Protein AF-A0A1I0HVK0-F1 (afdb_monomer_lite)

pLDDT: mean 94.75, std 5.15, range [69.56, 98.81]

Secondary structure (DSSP, 8-state):
-HHHHHHHHHHHHHHHHHHHHHHHHHHHHHH-PPPP-HHHHHHHHHHHSPPPPTT---HHHHHHHHHHHHHHHHHHHHHHHHTT--HHHHHHHHHHHHHHHHHHHHHHHT-SPPGGGS-HHHHHHHHHHHHHHHHHHHHHHHHHSPPPTTS-TTSPPPPPP-

Organism: NCBI:txid1333667

Foldseek 3Di:
DLVQLLQLLLVLLLQLLVQLVVVVVVVCVVVVDDDDQLQLQLQCCVPPVDGDPRPDRDPVSSVCRSSVLSSNLSSVLSSCLQLLVADDVSLVVSLVVSLCVSCVSSVVSVSDDPLVPDDPVVNCSSSVSSSSSSNSSRVSSNVRHHHHPQADPNSDGDDDDD

Structure (mmCIF, N/CA/C/O backbone):
data_AF-A0A1I0HVK0-F1
#
_entry.id   AF-A0A1I0HVK0-F1
#
loop_
_atom_site.group_PDB
_atom_site.id
_atom_site.type_symbol
_atom_site.label_atom_id
_atom_site.label_alt_id
_atom_site.label_comp_id
_atom_site.label_asym_id
_atom_site.label_entity_id
_atom_site.label_seq_id
_atom_site.pdbx_PDB_ins_code
_atom_site.Cartn_x
_atom_site.Cartn_y
_atom_site.Cartn_z
_atom_site.occupancy
_atom_site.B_iso_or_equiv
_atom_site.auth_seq_id
_atom_site.auth_comp_id
_atom_site.auth_asym_id
_atom_site.auth_atom_id
_atom_site.pdbx_PDB_model_num
ATOM 1 N N . MET A 1 1 ? -13.037 -8.917 17.241 1.00 83.25 1 MET A N 1
ATOM 2 C CA . MET A 1 1 ? -13.053 -7.516 16.745 1.00 83.25 1 MET A CA 1
ATOM 3 C C . MET A 1 1 ? -11.966 -7.240 15.713 1.00 83.25 1 MET A C 1
ATOM 5 O O . MET A 1 1 ? -12.300 -6.746 14.643 1.00 83.25 1 MET A O 1
ATOM 9 N N . LEU A 1 2 ? -10.712 -7.628 15.975 1.00 91.38 2 LEU A N 1
ATOM 10 C CA . LEU A 1 2 ? -9.582 -7.423 15.056 1.00 91.38 2 LEU A CA 1
ATOM 11 C C . LEU A 1 2 ? -9.812 -7.973 13.640 1.00 91.38 2 LEU A C 1
ATOM 13 O O . LEU A 1 2 ? -9.563 -7.256 12.684 1.00 91.38 2 LEU A O 1
ATOM 17 N N . GLY A 1 3 ? -10.382 -9.175 13.483 1.00 95.31 3 GLY A N 1
ATOM 18 C CA . GLY A 1 3 ? -10.676 -9.725 12.149 1.00 95.31 3 GLY A CA 1
ATOM 19 C C . GLY A 1 3 ? -11.646 -8.869 11.319 1.00 95.31 3 GLY A C 1
ATOM 20 O O . GLY A 1 3 ? -11.424 -8.651 10.133 1.00 95.31 3 GLY A O 1
ATOM 21 N N . ARG A 1 4 ? -12.687 -8.296 11.946 1.00 96.81 4 ARG A N 1
ATOM 22 C CA . ARG A 1 4 ? -13.615 -7.370 11.265 1.00 96.81 4 ARG A CA 1
ATOM 23 C C . ARG A 1 4 ? -12.940 -6.038 10.932 1.00 96.81 4 ARG A C 1
ATOM 25 O O . ARG A 1 4 ? -13.198 -5.484 9.868 1.00 96.81 4 ARG A O 1
ATOM 32 N N . ALA A 1 5 ? -12.082 -5.537 11.822 1.00 97.50 5 ALA A N 1
ATOM 33 C CA . ALA A 1 5 ? -11.288 -4.335 11.575 1.00 97.50 5 ALA A CA 1
ATOM 34 C C . ALA A 1 5 ? -10.311 -4.541 10.409 1.00 97.50 5 ALA A C 1
ATOM 36 O O . ALA A 1 5 ? -10.252 -3.702 9.517 1.00 97.50 5 ALA A O 1
ATOM 37 N N . ALA A 1 6 ? -9.627 -5.686 10.367 1.00 98.38 6 ALA A N 1
ATOM 38 C CA . ALA A 1 6 ? -8.746 -6.081 9.278 1.00 98.38 6 ALA A CA 1
ATOM 39 C C . ALA A 1 6 ? -9.508 -6.204 7.951 1.00 98.38 6 ALA A C 1
ATOM 41 O O . ALA A 1 6 ? -9.066 -5.654 6.953 1.00 98.38 6 ALA A O 1
ATOM 42 N N . LEU A 1 7 ? -10.691 -6.829 7.936 1.00 98.56 7 LEU A N 1
ATOM 43 C CA . LEU A 1 7 ? -11.507 -6.931 6.720 1.00 98.56 7 LEU A CA 1
ATOM 44 C C . LEU A 1 7 ? -11.927 -5.554 6.184 1.00 98.56 7 LEU A C 1
ATOM 46 O O . LEU A 1 7 ? -11.778 -5.270 4.999 1.00 98.56 7 LEU A O 1
ATOM 50 N N . ARG A 1 8 ? -12.419 -4.669 7.056 1.00 98.62 8 ARG A N 1
ATOM 51 C CA . ARG A 1 8 ? -12.782 -3.294 6.669 1.00 98.62 8 ARG A CA 1
ATOM 52 C C . ARG A 1 8 ? -11.559 -2.475 6.257 1.00 98.62 8 ARG A C 1
ATOM 54 O O . ARG A 1 8 ? -11.648 -1.672 5.334 1.00 98.62 8 ARG A O 1
ATOM 61 N N . GLY A 1 9 ? -10.418 -2.713 6.900 1.00 98.69 9 GLY A N 1
ATOM 62 C CA . GLY A 1 9 ? -9.127 -2.173 6.495 1.00 98.69 9 GLY A CA 1
ATOM 63 C C . GLY A 1 9 ? -8.710 -2.648 5.106 1.00 98.69 9 GLY A C 1
ATOM 64 O O . GLY A 1 9 ? -8.253 -1.842 4.308 1.00 98.69 9 GLY A O 1
ATOM 65 N N . ALA A 1 10 ? -8.927 -3.921 4.772 1.00 98.81 10 ALA A N 1
ATOM 66 C CA . ALA A 1 10 ? -8.625 -4.449 3.447 1.00 98.81 10 ALA A CA 1
ATOM 67 C C . ALA A 1 10 ? -9.458 -3.749 2.367 1.00 98.81 10 ALA A C 1
ATOM 69 O O . ALA A 1 10 ? -8.904 -3.320 1.359 1.00 98.81 10 ALA A O 1
ATOM 70 N N . LEU A 1 11 ? -10.757 -3.537 2.613 1.00 98.81 11 LEU A N 1
ATOM 71 C CA . LEU A 1 11 ? -11.619 -2.743 1.726 1.00 98.81 11 LEU A CA 1
ATOM 72 C C . LEU A 1 11 ? -11.117 -1.299 1.579 1.00 98.81 11 LEU A C 1
ATOM 74 O O . LEU A 1 11 ? -11.085 -0.762 0.473 1.00 98.81 11 LEU A O 1
ATOM 78 N N . ALA A 1 12 ? -10.673 -0.682 2.676 1.00 98.75 12 ALA A N 1
ATOM 79 C CA . ALA A 1 12 ? -10.052 0.637 2.636 1.00 98.75 12 ALA A CA 1
ATOM 80 C C . ALA A 1 12 ? -8.744 0.639 1.824 1.00 98.75 12 ALA A C 1
ATOM 82 O O . ALA A 1 12 ? -8.490 1.581 1.079 1.00 98.75 12 ALA A O 1
ATOM 83 N N . GLY A 1 13 ? -7.943 -0.425 1.927 1.00 98.81 13 GLY A N 1
ATOM 84 C CA . GLY A 1 13 ? -6.723 -0.619 1.147 1.00 98.81 13 GLY A CA 1
ATOM 85 C C . GLY A 1 13 ? -7.005 -0.747 -0.344 1.00 98.81 13 GLY A C 1
ATOM 86 O O . GLY A 1 13 ? -6.316 -0.135 -1.151 1.00 98.81 13 GLY A O 1
ATOM 87 N N . LEU A 1 14 ? -8.069 -1.460 -0.726 1.00 98.81 14 LEU A N 1
ATOM 88 C CA . LEU A 1 14 ? -8.531 -1.502 -2.116 1.00 98.81 14 LEU A CA 1
ATOM 89 C C . LEU A 1 14 ? -8.922 -0.100 -2.611 1.00 98.81 14 LEU A C 1
ATOM 91 O O . LEU A 1 14 ? -8.503 0.299 -3.695 1.00 98.81 14 LEU A O 1
ATOM 95 N N . ALA A 1 15 ? -9.645 0.686 -1.807 1.00 98.81 15 ALA A N 1
ATOM 96 C CA . ALA A 1 15 ? -9.968 2.072 -2.155 1.00 98.81 15 ALA A CA 1
ATOM 97 C C . ALA A 1 15 ? -8.705 2.942 -2.318 1.00 98.81 15 ALA A C 1
ATOM 99 O O . ALA A 1 15 ? -8.603 3.720 -3.268 1.00 98.81 15 ALA A O 1
ATOM 100 N N . GLY A 1 16 ? -7.710 2.772 -1.443 1.00 98.81 16 GLY A N 1
ATOM 101 C CA . GLY A 1 16 ? -6.409 3.426 -1.575 1.00 98.81 16 GLY A CA 1
ATOM 102 C C . GLY A 1 16 ? -5.659 3.016 -2.841 1.00 98.81 16 GLY A C 1
ATOM 103 O O . GLY A 1 16 ? -5.095 3.875 -3.517 1.00 98.81 16 GLY A O 1
ATOM 104 N N . THR A 1 17 ? -5.665 1.727 -3.195 1.00 98.75 17 THR A N 1
ATOM 105 C CA . THR A 1 17 ? -5.035 1.237 -4.429 1.00 98.75 17 THR A CA 1
ATOM 106 C C . THR A 1 17 ? -5.711 1.839 -5.652 1.00 98.75 17 THR A C 1
ATOM 108 O O . THR A 1 17 ? -5.011 2.332 -6.530 1.00 98.75 17 THR A O 1
ATOM 111 N N . ALA A 1 18 ? -7.046 1.886 -5.682 1.00 98.69 18 ALA A N 1
ATOM 112 C CA . ALA A 1 18 ? -7.791 2.527 -6.762 1.00 98.69 18 ALA A CA 1
ATOM 113 C C . ALA A 1 18 ? -7.385 4.002 -6.932 1.00 98.69 18 ALA A C 1
ATOM 115 O O . ALA A 1 18 ? -7.058 4.429 -8.038 1.00 98.69 18 ALA A O 1
ATOM 116 N N . ALA A 1 19 ? -7.338 4.765 -5.835 1.00 98.75 19 ALA A N 1
ATOM 117 C CA . ALA A 1 19 ? -6.953 6.175 -5.866 1.00 98.75 19 ALA A CA 1
ATOM 118 C C . ALA A 1 19 ? -5.505 6.385 -6.335 1.00 98.75 19 ALA A C 1
ATOM 120 O O . ALA A 1 19 ? -5.247 7.248 -7.171 1.00 98.75 19 ALA A O 1
ATOM 121 N N . MET A 1 20 ? -4.565 5.573 -5.845 1.00 98.31 20 MET A N 1
ATOM 122 C CA . MET A 1 20 ? -3.169 5.610 -6.288 1.00 98.31 20 MET A CA 1
ATOM 123 C C . MET A 1 20 ? -3.040 5.275 -7.776 1.00 98.31 20 MET A C 1
ATOM 125 O O . MET A 1 20 ? -2.305 5.954 -8.483 1.00 98.31 20 MET A O 1
ATOM 129 N N . THR A 1 21 ? -3.764 4.266 -8.269 1.00 97.31 21 THR A N 1
ATOM 130 C CA . THR A 1 21 ? -3.759 3.910 -9.694 1.00 97.31 21 THR A CA 1
ATOM 131 C C . THR A 1 21 ? -4.311 5.042 -10.554 1.00 97.31 21 THR A C 1
ATOM 133 O O . THR A 1 21 ? -3.733 5.340 -11.594 1.00 97.31 21 THR A O 1
ATOM 136 N N . LEU A 1 22 ? -5.387 5.710 -10.129 1.00 98.00 22 LEU A N 1
ATOM 137 C CA . LEU A 1 22 ? -5.904 6.883 -10.840 1.00 98.00 22 LEU A CA 1
ATOM 138 C C . LEU A 1 22 ? -4.878 8.022 -10.862 1.00 98.00 22 LEU A C 1
ATOM 140 O O . LEU A 1 22 ? -4.625 8.584 -11.924 1.00 98.00 22 LEU A O 1
ATOM 144 N N . ALA A 1 23 ? -4.241 8.315 -9.725 1.00 97.50 23 ALA A N 1
ATOM 145 C CA . ALA A 1 23 ? -3.191 9.328 -9.645 1.00 97.50 23 ALA A CA 1
ATOM 146 C C . ALA A 1 23 ? -1.994 8.991 -10.551 1.00 97.50 23 ALA A C 1
ATOM 148 O O . ALA A 1 23 ? -1.502 9.865 -11.259 1.00 97.50 23 ALA A O 1
ATOM 149 N N . GLU A 1 24 ? -1.571 7.724 -10.593 1.00 96.31 24 GLU A N 1
ATOM 150 C CA . GLU A 1 24 ? -0.520 7.259 -11.504 1.00 96.31 24 GLU A CA 1
ATOM 151 C C . GLU A 1 24 ? -0.938 7.426 -12.971 1.00 96.31 24 GLU A C 1
ATOM 153 O O . GLU A 1 24 ? -0.132 7.854 -13.787 1.00 96.31 24 GLU A O 1
ATOM 158 N N . LYS A 1 25 ? -2.195 7.140 -13.330 1.00 97.06 25 LYS A N 1
ATOM 159 C CA . LYS A 1 25 ? -2.675 7.330 -14.708 1.00 97.06 25 LYS A CA 1
ATOM 160 C C . LYS A 1 25 ? -2.692 8.797 -15.120 1.00 97.06 25 LYS A C 1
ATOM 162 O O . LYS A 1 25 ? -2.319 9.105 -16.249 1.00 97.06 25 LYS A O 1
ATOM 167 N N . VAL A 1 26 ? -3.081 9.687 -14.210 1.00 97.12 26 VAL A N 1
ATOM 168 C CA . VAL A 1 26 ? -3.007 11.135 -14.436 1.00 97.12 26 VAL A CA 1
ATOM 169 C C . VAL A 1 26 ? -1.551 11.570 -14.606 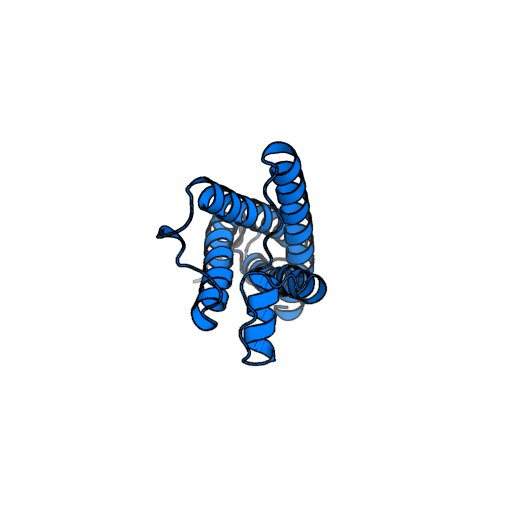1.00 97.12 26 VAL A C 1
ATOM 171 O O . VAL A 1 26 ? -1.236 12.220 -15.598 1.00 97.12 26 VAL A O 1
ATOM 174 N N . GLU A 1 27 ? -0.649 11.155 -13.714 1.00 96.44 27 GLU A N 1
ATOM 175 C CA . GLU A 1 27 ? 0.792 11.427 -13.828 1.00 96.44 27 GLU A CA 1
ATOM 176 C C . GLU A 1 27 ? 1.354 10.965 -15.176 1.00 96.44 27 GLU A C 1
ATOM 178 O O . GLU A 1 27 ? 1.925 11.769 -15.906 1.00 96.44 27 GLU A O 1
ATOM 183 N N . GLN A 1 28 ? 1.108 9.710 -15.552 1.00 96.88 28 GLN A N 1
ATOM 184 C CA . GLN A 1 28 ? 1.578 9.124 -16.809 1.00 96.88 28 GLN A CA 1
ATOM 185 C C . GLN A 1 28 ? 1.026 9.841 -18.043 1.00 96.88 28 GLN A C 1
ATOM 187 O O . GLN A 1 28 ? 1.711 9.897 -19.061 1.00 96.88 28 GLN A O 1
ATOM 192 N N . SER A 1 29 ? -0.185 10.403 -17.975 1.00 96.31 29 SER A N 1
ATOM 193 C CA . SER A 1 29 ? -0.749 11.185 -19.085 1.00 96.31 29 SER A CA 1
ATOM 194 C C . SER A 1 29 ? 0.003 12.497 -19.333 1.00 96.31 29 SER A C 1
ATOM 196 O O . SER A 1 29 ? 0.025 12.986 -20.457 1.00 96.31 29 SER A O 1
ATOM 198 N N . VAL A 1 30 ? 0.659 13.040 -18.303 1.00 96.19 30 VAL A N 1
ATOM 199 C CA . VAL A 1 30 ? 1.446 14.276 -18.383 1.00 96.19 30 VAL A CA 1
ATOM 200 C C . VAL A 1 30 ? 2.913 13.966 -18.680 1.00 96.19 30 VAL A C 1
ATOM 202 O O . VAL A 1 30 ? 3.519 14.560 -19.569 1.00 96.19 30 VAL A O 1
ATOM 205 N N . THR A 1 31 ? 3.500 13.013 -17.959 1.00 94.19 31 THR A N 1
ATOM 206 C CA . THR A 1 31 ? 4.934 12.696 -18.039 1.00 94.19 31 THR A CA 1
ATOM 207 C C . THR A 1 31 ? 5.278 11.706 -19.144 1.00 94.19 31 THR A C 1
ATOM 209 O O . THR A 1 31 ? 6.455 11.513 -19.438 1.00 94.19 31 THR A O 1
ATOM 212 N N . HIS A 1 32 ? 4.271 11.060 -19.742 1.00 94.44 32 HIS A N 1
ATOM 213 C CA . HIS A 1 32 ? 4.418 9.986 -20.728 1.00 94.44 32 HIS A CA 1
ATOM 214 C C . HIS A 1 32 ? 5.229 8.784 -20.209 1.00 94.44 32 HIS A C 1
ATOM 216 O O . HIS A 1 32 ? 5.719 7.961 -20.988 1.00 94.44 32 HIS A O 1
ATOM 222 N N . ARG A 1 33 ? 5.371 8.655 -18.882 1.00 94.19 33 ARG A N 1
ATOM 223 C CA . ARG A 1 33 ? 6.106 7.557 -18.252 1.00 94.19 33 ARG A CA 1
ATOM 224 C C . ARG A 1 33 ? 5.393 6.221 -18.520 1.00 94.19 33 ARG A C 1
ATOM 226 O O . ARG A 1 33 ? 4.173 6.131 -18.367 1.00 94.19 33 ARG A O 1
ATOM 233 N N . PRO A 1 34 ? 6.117 5.148 -18.886 1.00 93.19 34 PRO A N 1
ATOM 234 C CA . PRO A 1 34 ? 5.506 3.838 -19.065 1.00 93.19 34 PRO A CA 1
ATOM 235 C C . PRO A 1 34 ? 5.076 3.220 -17.725 1.00 93.19 34 PRO A C 1
ATOM 237 O O . PRO A 1 34 ? 5.595 3.552 -16.659 1.00 93.19 34 PRO A O 1
ATOM 240 N N . ASN A 1 35 ? 4.167 2.242 -17.787 1.00 93.19 35 ASN A N 1
ATOM 241 C CA . ASN A 1 35 ? 3.786 1.450 -16.616 1.00 93.19 35 ASN A CA 1
ATOM 242 C C . ASN A 1 35 ? 4.990 0.723 -16.003 1.00 93.19 35 ASN A C 1
ATOM 244 O O . ASN A 1 35 ? 5.796 0.122 -16.722 1.00 93.19 35 ASN A O 1
ATOM 248 N N . SER A 1 36 ? 5.041 0.674 -14.670 1.00 91.62 36 SER A N 1
ATOM 249 C CA . SER A 1 36 ? 5.961 -0.221 -13.971 1.00 91.62 36 SER A CA 1
ATOM 250 C C . SER A 1 36 ? 5.411 -1.647 -13.938 1.00 91.62 36 SER A C 1
ATOM 252 O O . SER A 1 36 ? 4.238 -1.879 -13.645 1.00 91.62 36 SER A O 1
ATOM 254 N N . TYR A 1 37 ? 6.292 -2.608 -14.211 1.00 95.50 37 TYR A N 1
ATOM 255 C CA . TYR A 1 37 ? 6.019 -4.044 -14.098 1.00 95.50 37 TYR A CA 1
ATOM 256 C C . TYR A 1 37 ? 6.871 -4.719 -13.013 1.00 95.50 37 TYR A C 1
ATOM 258 O O . TYR A 1 37 ? 6.883 -5.950 -12.917 1.00 95.50 37 TYR A O 1
ATOM 266 N N . VAL A 1 38 ? 7.591 -3.929 -12.202 1.00 95.00 38 VAL A N 1
ATOM 267 C CA . VAL A 1 38 ? 8.376 -4.431 -11.063 1.00 95.00 38 VAL A CA 1
ATOM 268 C C . VAL A 1 38 ? 7.488 -5.257 -10.120 1.00 95.00 38 VAL A C 1
ATOM 270 O O . VAL A 1 38 ? 7.840 -6.415 -9.898 1.00 95.00 38 VAL A O 1
ATOM 273 N N . PRO A 1 39 ? 6.291 -4.799 -9.690 1.00 95.69 39 PRO A N 1
ATOM 274 C CA . PRO A 1 39 ? 5.438 -5.576 -8.785 1.00 95.69 39 PRO A CA 1
ATOM 275 C C . PRO A 1 39 ? 5.040 -6.949 -9.342 1.00 95.69 39 PRO A C 1
ATOM 277 O O . 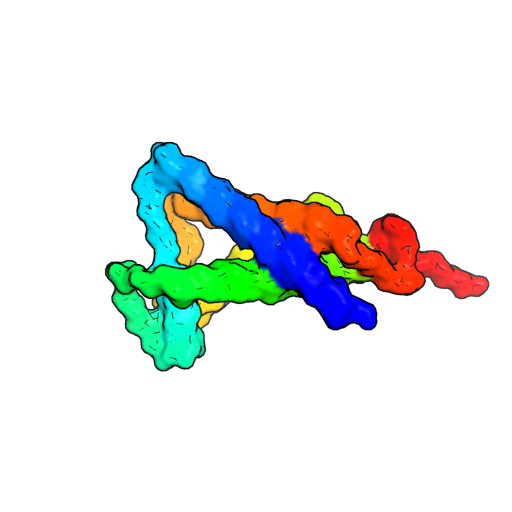PRO A 1 39 ? 5.111 -7.958 -8.642 1.00 95.69 39 PRO A O 1
ATOM 280 N N . GLY A 1 40 ? 4.680 -7.034 -10.626 1.00 97.12 40 GLY A N 1
ATOM 281 C CA . GLY A 1 40 ? 4.329 -8.310 -11.258 1.00 97.12 40 GLY A CA 1
ATOM 282 C C . GLY A 1 40 ? 5.511 -9.276 -11.401 1.00 97.12 40 GLY A C 1
ATOM 283 O O . GLY A 1 40 ? 5.341 -10.499 -11.301 1.00 97.12 40 GLY A O 1
ATOM 284 N N . ARG A 1 41 ? 6.724 -8.750 -11.605 1.00 97.38 41 ARG A N 1
ATOM 285 C CA . ARG A 1 41 ? 7.954 -9.554 -11.590 1.00 97.38 41 ARG A CA 1
ATOM 286 C C . ARG A 1 41 ? 8.321 -9.994 -10.173 1.00 97.38 41 ARG A C 1
ATOM 288 O O . ARG A 1 41 ? 8.679 -11.156 -10.003 1.00 97.38 41 ARG A O 1
ATOM 295 N N . THR A 1 42 ? 8.138 -9.137 -9.172 1.00 97.31 42 THR A N 1
ATOM 296 C CA . THR A 1 42 ? 8.317 -9.464 -7.750 1.00 97.31 42 THR A CA 1
ATOM 297 C C . THR A 1 42 ? 7.377 -10.586 -7.332 1.00 97.31 42 THR A C 1
ATOM 299 O O . THR A 1 42 ? 7.834 -11.601 -6.816 1.00 97.31 42 THR A O 1
ATOM 302 N N . LEU A 1 43 ? 6.082 -10.492 -7.659 1.00 97.69 43 LEU A N 1
ATOM 303 C CA . LEU A 1 43 ? 5.130 -11.569 -7.378 1.00 97.69 43 LEU A CA 1
ATOM 304 C C . LEU A 1 43 ? 5.517 -12.878 -8.075 1.00 97.69 43 LEU A C 1
ATOM 306 O O . LEU A 1 43 ? 5.405 -13.952 -7.486 1.00 97.69 43 LEU A O 1
ATOM 310 N N . THR A 1 44 ? 6.003 -12.806 -9.319 1.00 97.69 44 THR A N 1
ATOM 311 C CA . THR A 1 44 ? 6.520 -13.993 -10.019 1.00 97.69 44 THR A CA 1
ATOM 312 C C . THR A 1 44 ? 7.691 -14.612 -9.261 1.00 97.69 44 THR A C 1
ATOM 314 O O . THR A 1 44 ? 7.691 -15.820 -9.036 1.00 97.69 44 THR A O 1
ATOM 317 N N . ALA A 1 45 ? 8.661 -13.804 -8.839 1.00 97.12 45 ALA A N 1
ATOM 318 C CA . ALA A 1 45 ? 9.816 -14.281 -8.093 1.00 97.12 45 ALA A CA 1
ATOM 319 C C . ALA A 1 45 ? 9.415 -14.892 -6.741 1.00 97.12 45 ALA A C 1
ATOM 321 O O . ALA A 1 45 ? 9.908 -15.962 -6.401 1.00 97.12 45 ALA A O 1
ATOM 322 N N . LEU A 1 46 ? 8.464 -14.294 -6.017 1.00 96.44 46 LEU A N 1
ATOM 323 C CA . LEU A 1 46 ? 7.953 -14.837 -4.751 1.00 96.44 46 LEU A CA 1
ATOM 324 C C . LEU A 1 46 ? 7.252 -16.190 -4.931 1.00 96.44 46 LEU A C 1
ATOM 326 O O . LEU A 1 46 ? 7.468 -17.111 -4.151 1.00 96.44 46 LEU A O 1
ATOM 330 N N . THR A 1 47 ? 6.416 -16.317 -5.963 1.00 96.94 47 THR A N 1
ATOM 331 C CA . THR A 1 47 ? 5.548 -17.495 -6.152 1.00 96.94 47 THR A CA 1
ATOM 332 C C . THR A 1 47 ? 6.216 -18.642 -6.900 1.00 96.94 47 THR A C 1
ATOM 334 O O . THR A 1 47 ? 5.828 -19.792 -6.727 1.00 96.94 47 THR A O 1
ATOM 337 N N . THR A 1 48 ? 7.217 -18.351 -7.733 1.00 96.56 48 THR A N 1
ATOM 338 C CA . THR A 1 48 ? 7.858 -19.353 -8.605 1.00 96.56 48 THR A CA 1
ATOM 339 C C . THR A 1 48 ? 9.352 -19.516 -8.354 1.00 96.56 48 THR A C 1
ATOM 341 O O . THR A 1 48 ? 9.981 -20.365 -8.976 1.00 96.56 48 THR A O 1
ATOM 344 N N . ARG A 1 49 ? 9.951 -18.673 -7.500 1.00 94.19 49 ARG A N 1
ATOM 345 C CA . ARG A 1 49 ? 11.409 -18.535 -7.313 1.00 94.19 49 ARG A CA 1
ATOM 346 C C . ARG A 1 49 ? 12.201 -18.187 -8.581 1.00 94.19 49 ARG A C 1
ATOM 348 O O . ARG A 1 49 ? 13.427 -18.138 -8.543 1.00 94.19 49 ARG A O 1
ATOM 355 N N . ARG A 1 50 ? 11.527 -17.883 -9.697 1.00 93.94 50 ARG A N 1
ATOM 356 C CA . ARG A 1 50 ? 12.148 -17.463 -10.957 1.00 93.94 50 ARG A CA 1
ATOM 357 C C . ARG A 1 50 ? 12.101 -15.946 -11.108 1.00 93.94 50 ARG A C 1
ATOM 359 O O . ARG A 1 50 ? 11.036 -15.334 -11.037 1.00 93.94 50 ARG A O 1
ATOM 366 N N . ARG A 1 51 ? 13.248 -15.348 -11.437 1.00 94.75 51 ARG A N 1
ATOM 367 C CA . ARG A 1 51 ? 13.331 -13.942 -11.854 1.00 94.75 51 ARG A CA 1
ATOM 368 C C . ARG A 1 51 ? 13.015 -13.811 -13.342 1.00 94.75 51 ARG A C 1
ATOM 370 O O . ARG A 1 51 ? 13.610 -14.487 -14.179 1.00 94.75 51 ARG A O 1
ATOM 377 N N . LEU A 1 52 ? 12.051 -12.955 -13.667 1.00 94.69 52 LEU A N 1
ATOM 378 C CA . LEU A 1 52 ? 11.764 -12.578 -15.049 1.00 94.69 52 LEU A CA 1
ATOM 379 C C . LEU A 1 52 ? 12.732 -11.475 -15.506 1.00 94.69 52 LEU A C 1
ATOM 381 O O . LEU A 1 52 ? 13.115 -10.647 -14.678 1.00 94.69 52 LEU A O 1
ATOM 385 N N . PRO A 1 53 ? 13.091 -11.417 -16.803 1.00 94.50 53 PRO A N 1
ATOM 386 C CA . PRO A 1 53 ? 13.899 -10.321 -17.329 1.00 94.50 53 PRO A CA 1
ATOM 387 C C . PRO A 1 53 ? 13.171 -8.977 -17.171 1.00 94.50 53 PRO A C 1
ATOM 389 O O . PRO A 1 53 ? 11.940 -8.928 -17.143 1.00 94.50 53 PRO A O 1
ATOM 392 N N . GLY A 1 54 ? 13.919 -7.871 -17.106 1.00 91.62 54 GLY A N 1
ATOM 393 C CA . GLY A 1 54 ? 13.356 -6.524 -16.920 1.00 91.62 54 GLY A CA 1
ATOM 394 C C . GLY A 1 54 ? 12.388 -6.086 -18.028 1.00 91.62 54 GLY A C 1
ATOM 395 O O . GLY A 1 54 ? 11.465 -5.315 -17.770 1.00 91.62 54 GLY A O 1
ATOM 396 N N . SER A 1 55 ? 12.541 -6.641 -19.234 1.00 93.88 55 SER A N 1
ATOM 397 C CA . SER A 1 55 ? 11.639 -6.439 -20.372 1.00 93.88 55 SER A CA 1
ATOM 398 C C . SER A 1 55 ? 10.300 -7.174 -20.238 1.00 93.88 55 SER A C 1
ATOM 400 O O . SER A 1 55 ? 9.364 -6.862 -20.973 1.00 93.88 55 SER A O 1
ATOM 402 N N . ALA A 1 56 ? 10.175 -8.129 -19.308 1.00 95.94 56 ALA A N 1
ATOM 403 C CA . ALA A 1 56 ? 8.938 -8.865 -19.099 1.00 95.94 56 ALA A CA 1
ATOM 404 C C . ALA A 1 56 ? 7.854 -7.966 -18.498 1.00 95.94 56 ALA A C 1
ATOM 406 O O . ALA A 1 56 ? 8.063 -7.277 -17.491 1.00 95.94 56 ALA A O 1
ATOM 407 N N . ARG A 1 57 ? 6.663 -8.056 -19.092 1.00 96.50 57 ARG A N 1
ATOM 408 C CA . ARG A 1 57 ? 5.472 -7.288 -18.728 1.00 96.50 57 ARG A CA 1
ATOM 409 C C . ARG A 1 57 ? 4.346 -8.253 -18.335 1.00 96.50 57 ARG A C 1
ATOM 411 O O . ARG A 1 57 ? 3.562 -8.608 -19.204 1.00 96.50 57 ARG A O 1
ATOM 418 N N . PRO A 1 58 ? 4.278 -8.756 -17.086 1.00 96.56 58 PRO A N 1
ATOM 419 C CA . PRO A 1 58 ? 3.221 -9.675 -16.649 1.00 96.56 58 PRO A CA 1
ATOM 420 C C . PRO A 1 58 ? 2.020 -8.911 -16.040 1.00 96.56 58 PRO A C 1
ATOM 422 O O . PRO A 1 58 ? 1.962 -8.762 -14.817 1.00 96.56 58 PRO A O 1
ATOM 425 N N . PRO A 1 59 ? 1.041 -8.423 -16.835 1.00 95.75 59 PRO A N 1
ATOM 426 C CA . PRO A 1 59 ? 0.001 -7.502 -16.361 1.00 95.75 59 PRO A CA 1
ATOM 427 C C . PRO A 1 59 ? -0.880 -8.097 -15.260 1.00 95.75 59 PRO A C 1
ATOM 429 O O . PRO A 1 59 ? -1.137 -7.435 -14.260 1.00 95.75 59 PRO A O 1
ATOM 432 N N . VAL A 1 60 ? -1.284 -9.365 -15.396 1.00 97.44 60 VAL A N 1
ATOM 433 C CA . VAL A 1 60 ? -2.139 -10.044 -14.408 1.00 97.44 60 VAL A CA 1
ATOM 434 C C . VAL A 1 60 ? -1.451 -10.089 -13.046 1.00 97.44 60 VAL A C 1
ATOM 436 O O . VAL A 1 60 ? -2.018 -9.659 -12.047 1.00 97.44 60 VAL A O 1
ATOM 439 N N . ARG A 1 61 ? -0.191 -10.537 -13.004 1.00 97.69 61 ARG A N 1
ATOM 440 C CA . ARG A 1 61 ? 0.586 -10.577 -11.757 1.00 97.69 61 ARG A CA 1
ATOM 441 C C . ARG A 1 61 ? 0.868 -9.179 -11.216 1.00 97.69 61 ARG A C 1
ATOM 443 O O . ARG A 1 61 ? 0.914 -9.008 -10.006 1.00 97.69 61 ARG A O 1
ATOM 450 N N . ASN A 1 62 ? 1.021 -8.186 -12.091 1.00 97.19 62 ASN A N 1
ATOM 451 C CA . ASN A 1 62 ? 1.204 -6.799 -11.678 1.00 97.19 62 ASN A CA 1
ATOM 452 C C . ASN A 1 62 ? -0.021 -6.274 -10.924 1.00 97.19 62 ASN A C 1
ATOM 454 O O . ASN A 1 62 ? 0.112 -5.759 -9.817 1.00 97.19 62 ASN A O 1
ATOM 458 N N . HIS A 1 63 ? -1.218 -6.483 -11.477 1.00 97.19 63 HIS A N 1
ATOM 459 C CA . HIS A 1 63 ? -2.461 -6.128 -10.800 1.00 97.19 63 HIS A CA 1
ATOM 460 C C . HIS A 1 63 ? -2.652 -6.922 -9.509 1.00 97.19 63 HIS A C 1
ATOM 462 O O . HIS A 1 63 ? -2.925 -6.319 -8.475 1.00 97.19 63 HIS A O 1
ATOM 468 N N . LEU A 1 64 ? -2.453 -8.244 -9.535 1.00 97.88 64 LEU A N 1
ATOM 469 C CA . LEU A 1 64 ? -2.565 -9.074 -8.332 1.00 97.88 64 LEU A CA 1
ATOM 470 C C . LEU A 1 64 ? -1.648 -8.582 -7.210 1.00 97.88 64 LEU A C 1
ATOM 472 O O . LEU A 1 64 ? -2.086 -8.511 -6.067 1.00 97.88 64 LEU A O 1
ATOM 476 N N . MET A 1 65 ? -0.414 -8.187 -7.527 1.00 97.25 65 MET A N 1
ATOM 477 C CA . MET A 1 65 ? 0.506 -7.630 -6.537 1.00 97.25 65 MET A CA 1
ATOM 478 C C . MET A 1 65 ? 0.011 -6.283 -5.996 1.00 97.25 65 MET A C 1
ATOM 480 O O . MET A 1 65 ? -0.057 -6.094 -4.785 1.00 97.25 65 MET A O 1
ATOM 484 N N . HIS A 1 66 ? -0.384 -5.347 -6.865 1.00 96.56 66 HIS A N 1
ATOM 485 C CA . HIS A 1 66 ? -0.861 -4.029 -6.430 1.00 96.56 66 HIS A CA 1
ATOM 486 C C . HIS A 1 66 ? -2.102 -4.111 -5.537 1.00 96.56 66 HIS A C 1
ATOM 488 O O . HIS A 1 66 ? -2.138 -3.505 -4.461 1.00 96.56 66 HIS A O 1
ATOM 494 N N . TRP A 1 67 ? -3.112 -4.862 -5.974 1.00 98.25 67 TRP A N 1
ATOM 495 C CA . TRP A 1 67 ? -4.368 -5.013 -5.245 1.00 98.25 67 TRP A CA 1
ATOM 496 C C . TRP A 1 67 ? -4.208 -5.904 -4.015 1.00 98.25 67 TRP A C 1
ATOM 498 O O . TRP A 1 67 ? -4.726 -5.559 -2.959 1.00 98.25 67 TRP A O 1
ATOM 508 N N . GLY A 1 68 ? -3.444 -6.995 -4.115 1.00 98.25 68 GLY A N 1
ATOM 509 C CA . GLY A 1 68 ? -3.174 -7.906 -3.004 1.00 98.25 68 GLY A CA 1
ATOM 510 C C . GLY A 1 68 ? -2.390 -7.235 -1.879 1.00 98.25 68 GLY A C 1
ATOM 511 O O . GLY A 1 68 ? -2.840 -7.236 -0.734 1.00 98.25 68 GLY A O 1
ATOM 512 N N . THR A 1 69 ? -1.268 -6.582 -2.198 1.00 98.00 69 THR A N 1
ATOM 513 C CA . THR A 1 69 ? -0.497 -5.818 -1.204 1.00 98.00 69 THR A CA 1
ATOM 514 C C . THR A 1 69 ? -1.307 -4.637 -0.672 1.00 98.00 69 THR A C 1
ATOM 516 O O . THR A 1 69 ? -1.257 -4.354 0.521 1.00 98.00 69 THR A O 1
ATOM 519 N N . GLY A 1 70 ? -2.105 -3.974 -1.518 1.00 98.38 70 GLY A N 1
ATOM 520 C CA . GLY A 1 70 ? -3.040 -2.935 -1.078 1.00 98.38 70 GLY A CA 1
ATOM 521 C C . GLY A 1 70 ? -4.051 -3.438 -0.046 1.00 98.38 70 GLY A C 1
ATOM 522 O O . GLY A 1 70 ? -4.197 -2.864 1.026 1.00 98.38 70 GLY A O 1
ATOM 523 N N . ALA A 1 71 ? -4.709 -4.563 -0.309 1.00 98.75 71 ALA A N 1
ATOM 524 C CA . ALA A 1 71 ? -5.638 -5.162 0.642 1.00 98.75 71 ALA A CA 1
ATOM 525 C C . ALA A 1 71 ? -4.934 -5.579 1.945 1.00 98.75 71 ALA A C 1
ATOM 527 O O . ALA A 1 71 ? -5.434 -5.299 3.032 1.00 98.75 71 ALA A O 1
ATOM 528 N N . LEU A 1 72 ? -3.757 -6.207 1.856 1.00 98.56 72 LEU A N 1
ATOM 529 C CA . LEU A 1 72 ? -3.025 -6.697 3.025 1.00 98.56 72 LEU A CA 1
ATOM 530 C C . LEU A 1 72 ? -2.528 -5.556 3.924 1.00 98.56 72 LEU A C 1
ATOM 532 O O . LEU A 1 72 ? -2.748 -5.569 5.135 1.00 98.56 72 LEU A O 1
ATOM 536 N N . VAL A 1 73 ? -1.898 -4.540 3.334 1.00 98.56 73 VAL A N 1
ATOM 537 C CA . VAL A 1 73 ? -1.405 -3.370 4.072 1.00 98.56 73 VAL A CA 1
ATOM 538 C C . VAL A 1 73 ? -2.584 -2.520 4.572 1.00 98.56 73 VAL A C 1
ATOM 540 O O . VAL A 1 73 ? -2.564 -2.025 5.696 1.00 98.56 73 VAL A O 1
ATOM 543 N N . GLY A 1 74 ? -3.679 -2.433 3.811 1.00 98.75 74 GLY A N 1
ATOM 544 C CA . GLY A 1 74 ? -4.925 -1.827 4.280 1.00 98.75 74 GLY A CA 1
ATOM 545 C C . GLY A 1 74 ? -5.539 -2.556 5.476 1.00 98.75 74 GLY A C 1
ATOM 546 O O . GLY A 1 74 ? -6.023 -1.913 6.408 1.00 98.75 74 GLY A O 1
ATOM 547 N N . ALA A 1 75 ? -5.480 -3.889 5.518 1.00 98.81 75 ALA A N 1
ATOM 548 C CA . ALA A 1 75 ? -5.955 -4.661 6.664 1.00 98.81 75 ALA A CA 1
ATOM 549 C C . ALA A 1 75 ? -5.210 -4.276 7.952 1.00 98.81 75 ALA A C 1
ATOM 551 O O . ALA A 1 75 ? -5.840 -4.054 8.991 1.00 98.81 75 ALA A O 1
ATOM 552 N N . LEU A 1 76 ? -3.888 -4.092 7.861 1.00 98.62 76 LEU A N 1
ATOM 553 C CA . LEU A 1 76 ? -3.079 -3.543 8.949 1.00 98.62 76 LEU A CA 1
ATOM 554 C C . LEU A 1 76 ? -3.556 -2.137 9.351 1.00 98.62 76 LEU A C 1
ATOM 556 O O . LEU A 1 76 ? -3.735 -1.873 10.543 1.00 98.62 76 LEU A O 1
ATOM 560 N N . ARG A 1 77 ? -3.852 -1.253 8.387 1.00 98.62 77 ARG A N 1
ATOM 561 C CA . ARG A 1 77 ? -4.410 0.080 8.682 1.00 98.62 77 ARG A CA 1
ATOM 562 C C . ARG A 1 77 ? -5.745 0.018 9.414 1.00 98.62 77 ARG A C 1
ATOM 564 O O . ARG A 1 77 ? -5.991 0.857 10.280 1.00 98.62 77 ARG A O 1
ATOM 571 N N . GLY A 1 78 ? -6.591 -0.958 9.090 1.00 98.31 78 GLY A N 1
ATOM 572 C CA . GLY A 1 78 ? -7.851 -1.193 9.790 1.00 98.31 78 GLY A CA 1
ATOM 573 C C . GLY A 1 78 ? -7.640 -1.599 11.247 1.00 98.31 78 GLY A C 1
ATOM 574 O O . GLY A 1 78 ? -8.313 -1.076 12.133 1.00 98.31 78 GLY A O 1
ATOM 575 N N . VAL A 1 79 ? -6.658 -2.462 11.522 1.00 98.19 79 VAL A N 1
ATOM 576 C CA . VAL A 1 79 ? -6.258 -2.794 12.900 1.00 98.19 79 VAL A CA 1
ATOM 577 C C . VAL A 1 79 ? -5.787 -1.542 13.644 1.00 98.19 79 VAL A C 1
ATOM 579 O O . VAL A 1 79 ? -6.257 -1.287 14.750 1.00 98.19 79 VAL A O 1
ATOM 582 N N . TRP A 1 80 ? -4.950 -0.710 13.017 1.00 97.75 80 TRP A N 1
ATOM 583 C CA . TRP A 1 80 ? -4.515 0.569 13.590 1.00 97.75 80 TRP A CA 1
ATOM 584 C C . TRP A 1 80 ? -5.697 1.480 13.933 1.00 97.75 80 TRP A C 1
ATOM 586 O O . TRP A 1 80 ? -5.764 1.994 15.050 1.00 97.75 80 TRP A O 1
ATOM 596 N N . SER A 1 81 ? -6.667 1.614 13.020 1.00 97.38 81 SER A N 1
ATOM 597 C CA . SER A 1 81 ? -7.879 2.403 13.258 1.00 97.38 81 SER A CA 1
ATOM 598 C C . SER A 1 81 ? -8.661 1.913 14.475 1.00 97.38 81 SER A C 1
ATOM 600 O O . SER A 1 81 ? -9.065 2.732 15.298 1.00 97.38 81 SER A O 1
ATOM 602 N N . ALA A 1 82 ? -8.854 0.597 14.617 1.00 97.12 82 ALA A N 1
ATOM 603 C CA . ALA A 1 82 ? -9.553 0.019 15.766 1.00 97.12 82 ALA A CA 1
ATOM 604 C C . ALA A 1 82 ? -8.803 0.273 17.083 1.00 97.12 82 ALA A C 1
ATOM 606 O O . ALA A 1 82 ? -9.425 0.536 18.110 1.00 97.12 82 ALA A O 1
ATOM 607 N N . SER A 1 83 ? -7.469 0.244 17.047 1.00 94.94 83 SER A N 1
ATOM 608 C CA . SER A 1 83 ? -6.597 0.519 18.192 1.00 94.94 83 SER A CA 1
ATOM 609 C C . SER A 1 83 ? -6.394 2.012 18.481 1.00 94.94 83 SER A C 1
ATOM 611 O O . SER A 1 83 ? -5.563 2.349 19.319 1.00 94.94 83 SER A O 1
ATOM 613 N N . GLY A 1 84 ? -7.103 2.917 17.802 1.00 94.62 84 GLY A N 1
ATOM 614 C CA . GLY A 1 84 ? -7.010 4.362 18.036 1.00 94.62 84 GLY A CA 1
ATOM 615 C C . GLY A 1 84 ? -5.849 5.071 17.328 1.00 94.62 84 GLY A C 1
ATOM 616 O O . GLY A 1 84 ? -5.733 6.289 17.435 1.00 94.62 84 GLY A O 1
ATOM 617 N N . LEU A 1 85 ? -5.027 4.363 16.545 1.00 95.88 85 LEU A N 1
ATOM 618 C CA . LEU A 1 85 ? -4.017 4.971 15.672 1.00 95.88 85 LEU A CA 1
ATOM 619 C C . LEU A 1 85 ? -4.704 5.508 14.407 1.00 95.88 85 LEU A C 1
ATOM 621 O O . LEU A 1 85 ? -4.871 4.799 13.412 1.00 95.88 85 LEU A O 1
ATOM 625 N N . ARG A 1 86 ? -5.151 6.765 14.475 1.00 96.19 86 ARG A N 1
ATOM 626 C CA . ARG A 1 86 ? -5.987 7.421 13.455 1.00 96.19 86 ARG A CA 1
ATOM 627 C C . ARG A 1 86 ? -5.436 8.775 13.018 1.00 96.19 86 ARG A C 1
ATOM 629 O O . ARG A 1 86 ? -4.502 9.310 13.614 1.00 96.19 86 ARG A O 1
ATOM 636 N N . GLY A 1 87 ? -6.046 9.338 11.978 1.00 95.81 87 GLY A N 1
ATOM 637 C CA . GLY A 1 87 ? -5.740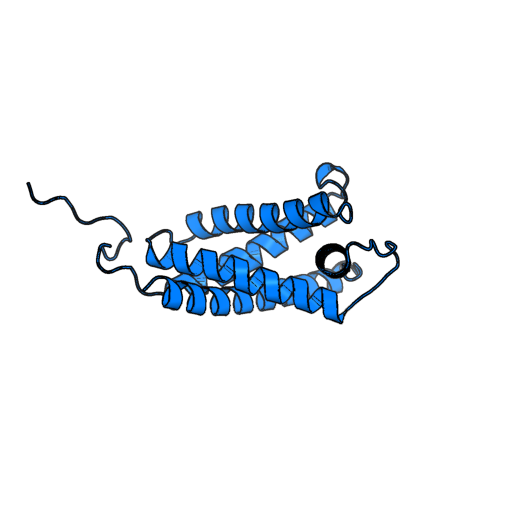 10.675 11.481 1.00 95.81 87 GLY A CA 1
ATOM 638 C C . GLY A 1 87 ? -4.446 10.752 10.670 1.00 95.81 87 GLY A C 1
ATOM 639 O O . GLY A 1 87 ? -3.829 9.744 10.319 1.00 95.81 87 GLY A O 1
ATOM 640 N N . TRP A 1 88 ? -4.031 11.981 10.355 1.00 96.88 88 TRP A N 1
ATOM 641 C CA . TRP A 1 88 ? -2.966 12.238 9.380 1.00 96.88 88 TRP A CA 1
ATOM 642 C C . TRP A 1 88 ? -1.605 11.653 9.786 1.00 96.88 88 TRP A C 1
ATOM 644 O O . TRP A 1 88 ? -0.881 11.160 8.928 1.00 96.88 88 TRP A O 1
ATOM 654 N N . ARG A 1 89 ? -1.272 11.633 11.087 1.00 97.56 89 ARG A N 1
ATOM 655 C CA . ARG A 1 89 ? -0.017 11.043 11.593 1.00 97.56 89 ARG A CA 1
ATOM 656 C C . ARG A 1 89 ? 0.019 9.533 11.375 1.00 97.56 89 ARG A C 1
ATOM 658 O O . ARG A 1 89 ? 1.046 9.001 10.966 1.00 97.56 89 ARG A O 1
ATOM 665 N N . ALA A 1 90 ? -1.102 8.848 11.617 1.00 97.38 90 ALA A N 1
ATOM 666 C CA . ALA A 1 90 ? -1.217 7.419 11.343 1.00 97.38 90 ALA A CA 1
ATOM 667 C C . ALA A 1 90 ? -1.106 7.139 9.838 1.00 97.38 90 ALA A C 1
ATOM 669 O O . ALA A 1 90 ? -0.437 6.188 9.448 1.00 97.38 90 ALA A O 1
ATOM 670 N N . SER A 1 91 ? -1.693 7.990 8.989 1.00 98.38 91 SER A N 1
ATOM 671 C CA . SER A 1 91 ? -1.545 7.889 7.531 1.00 98.38 91 SER A CA 1
ATOM 672 C C . SER A 1 91 ? -0.108 8.138 7.060 1.00 98.38 91 SER A C 1
ATOM 674 O O . SER A 1 91 ? 0.364 7.413 6.193 1.00 98.38 91 SER A O 1
ATOM 676 N N . ALA A 1 92 ? 0.617 9.089 7.657 1.00 98.19 92 ALA A N 1
ATOM 677 C CA . ALA A 1 92 ? 2.026 9.332 7.347 1.00 98.19 92 ALA A CA 1
ATOM 678 C C . ALA A 1 92 ? 2.907 8.123 7.707 1.00 98.19 92 ALA A C 1
ATOM 680 O O . ALA A 1 92 ? 3.678 7.654 6.872 1.00 98.19 92 ALA A O 1
ATOM 681 N N . TRP A 1 93 ? 2.734 7.551 8.903 1.00 98.44 93 TRP A N 1
ATOM 682 C CA . TRP A 1 93 ? 3.425 6.313 9.283 1.00 98.44 93 TRP A CA 1
ATOM 683 C C . TRP A 1 93 ? 3.044 5.131 8.396 1.00 98.44 93 TRP A C 1
ATOM 685 O O . TRP A 1 93 ? 3.890 4.313 8.041 1.00 98.44 93 TRP A O 1
ATOM 695 N N . HIS A 1 94 ? 1.779 5.054 7.999 1.00 98.56 94 HIS A N 1
ATOM 696 C CA . HIS A 1 94 ? 1.313 4.034 7.074 1.00 98.56 94 HIS A CA 1
ATOM 697 C C . HIS A 1 94 ? 1.959 4.169 5.685 1.00 98.56 94 HIS A C 1
ATOM 699 O O . HIS A 1 94 ? 2.267 3.149 5.073 1.00 98.56 94 HIS A O 1
ATOM 705 N N . THR A 1 95 ? 2.261 5.387 5.219 1.00 98.62 95 THR A N 1
ATOM 706 C CA . THR A 1 95 ? 3.072 5.603 4.007 1.00 98.62 95 THR A CA 1
ATOM 707 C C . THR A 1 95 ? 4.450 4.967 4.146 1.00 98.62 95 THR A C 1
ATOM 709 O O . THR A 1 95 ? 4.870 4.241 3.247 1.00 98.62 95 THR A O 1
ATOM 712 N N . SER A 1 96 ? 5.132 5.160 5.280 1.00 98.12 96 SER A N 1
ATOM 713 C CA . SER A 1 96 ? 6.425 4.515 5.543 1.00 98.12 96 SER A CA 1
ATOM 714 C C . SER A 1 96 ? 6.315 2.989 5.551 1.00 98.12 96 SER A C 1
ATOM 716 O O . SER A 1 96 ? 7.146 2.318 4.946 1.00 98.12 96 SER A O 1
ATOM 718 N N . VAL A 1 97 ? 5.269 2.431 6.172 1.00 98.31 97 VAL A N 1
ATOM 719 C CA . VAL A 1 97 ? 5.008 0.980 6.161 1.00 98.31 97 VAL A CA 1
ATOM 720 C C . VAL A 1 97 ? 4.776 0.473 4.740 1.00 98.31 97 VAL A C 1
ATOM 722 O O . VAL A 1 97 ? 5.306 -0.573 4.365 1.00 98.31 97 VAL A O 1
ATOM 725 N N . ARG A 1 98 ? 4.016 1.211 3.925 1.00 97.81 98 ARG A N 1
ATOM 726 C CA . ARG A 1 98 ? 3.754 0.837 2.535 1.00 97.81 98 ARG A CA 1
ATOM 727 C C . ARG A 1 98 ? 5.034 0.841 1.695 1.00 97.81 98 ARG A C 1
ATOM 729 O O . ARG A 1 98 ? 5.269 -0.129 0.981 1.00 97.81 98 ARG A O 1
ATOM 736 N N . LEU A 1 99 ? 5.852 1.888 1.810 1.00 96.44 99 LEU A N 1
ATOM 737 C CA . LEU A 1 99 ? 7.152 1.986 1.134 1.00 96.44 99 LEU A CA 1
ATOM 738 C C . LEU A 1 99 ? 8.085 0.847 1.554 1.00 96.44 99 LEU A C 1
ATOM 740 O O . LEU A 1 99 ? 8.644 0.158 0.706 1.00 96.44 99 LEU A O 1
ATOM 744 N N . ALA A 1 100 ? 8.201 0.601 2.862 1.00 95.88 100 ALA A N 1
ATOM 745 C CA . ALA A 1 100 ? 9.020 -0.483 3.388 1.00 95.88 100 ALA A CA 1
ATOM 746 C C . ALA A 1 100 ? 8.543 -1.853 2.888 1.00 95.88 100 ALA A C 1
ATOM 748 O O . ALA A 1 100 ? 9.365 -2.679 2.513 1.00 95.88 100 ALA A O 1
ATOM 749 N N . THR A 1 101 ? 7.227 -2.081 2.819 1.00 96.50 101 THR A N 1
ATOM 750 C CA . THR A 1 101 ? 6.658 -3.338 2.307 1.00 96.50 101 THR A CA 1
ATOM 751 C C . THR A 1 101 ? 7.100 -3.599 0.870 1.00 96.50 101 THR A C 1
ATOM 753 O O . THR A 1 101 ? 7.598 -4.685 0.573 1.00 96.50 101 THR A O 1
ATOM 756 N N . ASP A 1 102 ? 6.955 -2.605 -0.010 1.00 93.56 102 ASP A N 1
ATOM 757 C CA . ASP A 1 102 ? 7.338 -2.746 -1.415 1.00 93.56 102 ASP A CA 1
ATOM 758 C C . ASP A 1 102 ? 8.859 -2.969 -1.523 1.00 93.56 102 ASP A C 1
ATOM 760 O O . ASP A 1 102 ? 9.298 -3.960 -2.112 1.00 93.56 102 ASP A O 1
ATOM 764 N N . GLN A 1 103 ? 9.666 -2.157 -0.830 1.00 93.06 103 GLN A N 1
ATOM 765 C CA . GLN A 1 103 ? 11.123 -2.272 -0.885 1.00 93.06 103 GLN A CA 1
ATOM 766 C C . GLN A 1 103 ? 11.648 -3.604 -0.339 1.00 93.06 103 GLN A C 1
ATOM 768 O O . GLN A 1 103 ? 12.570 -4.188 -0.908 1.00 93.06 103 GLN A O 1
ATOM 773 N N . THR A 1 104 ? 11.077 -4.107 0.757 1.00 93.50 104 THR A N 1
ATOM 774 C CA . THR A 1 104 ? 11.461 -5.400 1.329 1.00 93.50 104 THR A CA 1
ATOM 775 C C . THR A 1 104 ? 11.187 -6.529 0.342 1.00 93.50 104 THR A C 1
ATOM 777 O O . THR A 1 104 ? 12.064 -7.361 0.124 1.00 93.50 104 THR A O 1
ATOM 780 N N . LEU A 1 105 ? 10.009 -6.556 -0.287 1.00 94.62 105 LEU A N 1
ATOM 781 C CA . LEU A 1 105 ? 9.636 -7.622 -1.224 1.00 94.62 105 LEU A CA 1
ATOM 782 C C . LEU A 1 105 ? 10.475 -7.570 -2.507 1.00 94.62 105 LEU A C 1
ATOM 784 O O . LEU A 1 105 ? 10.945 -8.599 -3.000 1.00 94.62 105 LEU A O 1
ATOM 788 N N . GLU A 1 106 ? 10.704 -6.373 -3.037 1.00 93.12 106 GLU A N 1
ATOM 789 C CA . GLU A 1 106 ? 11.495 -6.168 -4.249 1.00 93.12 106 GLU A CA 1
ATOM 790 C C . GLU A 1 106 ? 12.985 -6.476 -4.039 1.00 93.12 106 GLU A C 1
ATOM 792 O O . GLU A 1 106 ? 13.602 -7.121 -4.892 1.00 93.12 106 GLU A O 1
ATOM 797 N N . ASN A 1 107 ? 13.551 -6.104 -2.885 1.00 90.88 107 ASN A N 1
ATOM 798 C CA . ASN A 1 107 ? 14.940 -6.415 -2.538 1.00 90.88 107 ASN A CA 1
ATOM 799 C C . ASN A 1 107 ? 15.135 -7.894 -2.206 1.00 90.88 107 ASN A C 1
ATOM 801 O O . ASN A 1 107 ? 16.086 -8.502 -2.688 1.00 90.88 107 ASN A O 1
ATOM 805 N N . ALA A 1 108 ? 14.227 -8.498 -1.433 1.00 90.31 108 ALA A N 1
ATOM 806 C CA . ALA A 1 108 ? 14.316 -9.916 -1.078 1.00 90.31 108 ALA A CA 1
ATOM 807 C C . ALA A 1 108 ? 14.255 -10.830 -2.312 1.00 90.31 108 ALA A C 1
ATOM 809 O O . ALA A 1 108 ? 14.812 -11.926 -2.312 1.00 90.31 108 ALA A O 1
ATOM 810 N N . THR A 1 109 ? 13.600 -10.377 -3.383 1.00 93.12 109 THR A N 1
ATOM 811 C CA . THR A 1 109 ? 13.543 -11.101 -4.659 1.00 93.12 109 THR A CA 1
ATOM 812 C C . THR A 1 109 ? 14.670 -10.736 -5.628 1.00 93.12 109 THR A C 1
ATOM 814 O O . THR A 1 109 ? 14.865 -11.443 -6.622 1.00 93.12 109 THR A O 1
ATOM 817 N N . GLY A 1 110 ? 15.422 -9.663 -5.360 1.00 90.31 110 GLY A N 1
ATOM 818 C CA . GLY A 1 110 ? 16.432 -9.109 -6.264 1.00 90.31 110 GLY A CA 1
ATOM 819 C C . GLY A 1 110 ? 15.847 -8.572 -7.575 1.00 90.31 110 GLY A C 1
ATOM 820 O O . GLY A 1 110 ? 16.531 -8.583 -8.596 1.00 90.31 110 GLY A O 1
ATOM 821 N N . VAL A 1 111 ? 14.564 -8.193 -7.580 1.00 91.44 111 VAL A N 1
ATOM 822 C CA . VAL A 1 111 ? 13.861 -7.662 -8.762 1.00 91.44 111 VAL A CA 1
ATOM 823 C C . VAL A 1 111 ? 13.924 -6.135 -8.806 1.00 91.44 111 VAL A C 1
ATOM 825 O O . VAL A 1 111 ? 13.957 -5.563 -9.898 1.00 91.44 111 VAL A O 1
ATOM 828 N N . GLY A 1 112 ? 13.920 -5.485 -7.640 1.00 82.88 112 GLY A N 1
ATOM 829 C CA . GLY A 1 112 ? 14.043 -4.034 -7.520 1.00 82.88 112 GLY A CA 1
ATOM 830 C C . GLY A 1 112 ? 15.493 -3.563 -7.548 1.00 82.88 112 GLY A C 1
ATOM 831 O O . GLY A 1 112 ? 16.415 -4.303 -7.207 1.00 82.88 112 GLY A O 1
ATOM 832 N N . ALA A 1 113 ? 15.680 -2.302 -7.931 1.00 83.19 113 ALA A N 1
ATOM 833 C CA . ALA A 1 113 ? 16.922 -1.578 -7.691 1.00 83.19 113 ALA A CA 1
ATOM 834 C C . ALA A 1 113 ? 16.796 -0.781 -6.379 1.00 83.19 113 ALA A C 1
ATOM 836 O O . ALA A 1 113 ? 15.682 -0.387 -6.027 1.00 83.19 113 ALA A O 1
ATOM 837 N N . PRO A 1 114 ? 17.893 -0.500 -5.661 1.00 83.50 114 PRO A N 1
ATOM 838 C CA . PRO A 1 114 ? 17.820 0.311 -4.451 1.00 83.50 114 PRO A CA 1
ATOM 839 C C . PRO A 1 114 ? 17.301 1.737 -4.733 1.00 83.50 114 PRO A C 1
ATOM 841 O O . PRO A 1 114 ? 17.732 2.327 -5.727 1.00 83.50 114 PRO A O 1
ATOM 844 N N . PRO A 1 115 ? 16.460 2.350 -3.874 1.00 83.00 115 PRO A N 1
ATOM 845 C CA . PRO A 1 115 ? 15.802 3.630 -4.177 1.00 83.00 115 PRO A CA 1
ATOM 846 C C . PRO A 1 115 ? 16.751 4.790 -4.472 1.00 83.00 115 PRO A C 1
ATOM 848 O O . PRO A 1 115 ? 16.456 5.646 -5.299 1.00 83.00 115 PRO A O 1
ATOM 851 N N . TRP A 1 116 ? 17.928 4.808 -3.842 1.00 85.69 116 TRP A N 1
ATOM 852 C CA . TRP A 1 116 ? 18.951 5.837 -4.063 1.00 85.69 116 TRP A CA 1
ATOM 853 C C . TRP A 1 116 ? 19.626 5.754 -5.440 1.00 85.69 116 TRP A C 1
ATOM 855 O O . TRP A 1 116 ? 20.371 6.658 -5.805 1.00 85.69 116 TRP A O 1
ATOM 865 N N . THR A 1 117 ? 19.376 4.687 -6.203 1.00 88.75 117 THR A N 1
ATOM 866 C CA . THR A 1 117 ? 19.833 4.548 -7.596 1.00 88.75 117 THR A CA 1
ATOM 867 C C . THR A 1 117 ? 18.802 5.043 -8.610 1.00 88.75 117 THR A C 1
ATOM 869 O O . THR A 1 117 ? 19.109 5.145 -9.795 1.00 88.75 117 THR A O 1
ATOM 872 N N . TRP A 1 118 ? 17.577 5.343 -8.168 1.00 91.38 118 TRP A N 1
ATOM 873 C CA . TRP A 1 118 ? 16.496 5.778 -9.047 1.00 91.38 118 TRP A CA 1
ATOM 874 C C . TRP A 1 118 ? 16.617 7.258 -9.397 1.00 91.38 118 TRP A C 1
ATOM 876 O O . TRP A 1 118 ? 17.189 8.051 -8.641 1.00 91.38 118 TRP A O 1
ATOM 886 N N . SER A 1 119 ? 15.999 7.650 -10.513 1.00 93.06 119 SER A N 1
ATOM 887 C CA . SER A 1 119 ? 15.854 9.063 -10.853 1.00 93.06 119 SER A CA 1
ATOM 888 C C . SER A 1 119 ? 15.049 9.802 -9.774 1.00 93.06 119 SER A C 1
ATOM 890 O O . SER A 1 119 ? 14.202 9.219 -9.092 1.00 93.06 119 SER A O 1
ATOM 892 N N . ARG A 1 120 ? 15.271 11.115 -9.625 1.00 93.75 120 ARG A N 1
ATOM 893 C CA . ARG A 1 120 ? 14.479 11.938 -8.689 1.00 93.75 120 ARG A CA 1
ATOM 894 C C . ARG A 1 120 ? 12.983 11.876 -9.003 1.00 93.75 120 ARG A C 1
ATOM 896 O O . ARG A 1 120 ? 12.170 11.877 -8.085 1.00 93.75 120 ARG A O 1
ATOM 903 N N . GLN A 1 121 ? 12.633 11.807 -10.287 1.00 92.62 121 GLN A N 1
ATOM 904 C CA . GLN A 1 121 ? 11.249 11.684 -10.730 1.00 92.62 121 GLN A CA 1
ATOM 905 C C . GLN A 1 121 ? 10.626 10.377 -10.234 1.00 92.62 121 GLN A C 1
ATOM 907 O O . GLN A 1 121 ? 9.551 10.415 -9.643 1.00 92.62 121 GLN A O 1
ATOM 912 N N . ASP A 1 122 ? 11.313 9.244 -10.398 1.00 91.94 122 ASP A N 1
ATOM 913 C CA . ASP A 1 122 ? 10.803 7.946 -9.943 1.00 91.94 122 ASP A CA 1
ATOM 914 C C . ASP A 1 122 ? 10.617 7.915 -8.422 1.00 91.94 122 ASP A C 1
ATOM 916 O O . ASP A 1 122 ? 9.600 7.420 -7.944 1.00 91.94 122 ASP A O 1
ATOM 920 N N . GLN A 1 123 ? 11.540 8.509 -7.656 1.00 93.75 123 GLN A N 1
ATOM 921 C CA . GLN A 1 123 ? 11.404 8.616 -6.198 1.00 93.75 123 GLN A CA 1
ATOM 922 C C . GLN A 1 123 ? 10.174 9.440 -5.792 1.00 93.75 123 GLN A C 1
ATOM 924 O O . GLN A 1 123 ? 9.431 9.046 -4.893 1.00 93.75 123 GLN A O 1
ATOM 929 N N . VAL A 1 124 ? 9.932 10.576 -6.456 1.00 94.75 124 VAL A N 1
ATOM 930 C CA . VAL A 1 124 ? 8.769 11.433 -6.175 1.00 94.75 124 VAL A CA 1
ATOM 931 C C . VAL A 1 124 ? 7.465 10.730 -6.539 1.00 94.75 124 VAL A C 1
ATOM 933 O O . VAL A 1 124 ? 6.522 10.766 -5.749 1.00 94.75 124 VAL A O 1
ATOM 936 N N . VAL A 1 125 ? 7.405 10.069 -7.698 1.00 94.38 125 VAL A N 1
ATOM 937 C CA . VAL A 1 125 ? 6.224 9.307 -8.131 1.00 94.38 125 VAL A CA 1
ATOM 938 C C . VAL A 1 125 ? 5.944 8.156 -7.169 1.00 94.38 125 VAL A C 1
ATOM 940 O O . VAL A 1 125 ? 4.794 7.944 -6.782 1.00 94.38 125 VAL A O 1
ATOM 943 N N . ASP A 1 126 ? 6.987 7.450 -6.733 1.00 95.00 126 ASP A N 1
ATOM 944 C CA . ASP A 1 126 ? 6.864 6.352 -5.785 1.00 95.00 126 ASP A CA 1
ATOM 945 C C . ASP A 1 126 ? 6.308 6.840 -4.440 1.00 95.00 126 ASP A C 1
ATOM 947 O O . ASP A 1 126 ? 5.211 6.447 -4.033 1.00 95.00 126 ASP A O 1
ATOM 951 N N . ILE A 1 127 ? 6.996 7.785 -3.796 1.00 96.94 127 ILE A N 1
ATOM 952 C CA . ILE A 1 127 ? 6.584 8.344 -2.502 1.00 96.94 127 ILE A CA 1
ATOM 953 C C . ILE A 1 127 ? 5.190 8.972 -2.599 1.00 96.94 127 ILE A C 1
ATOM 955 O O . ILE A 1 127 ? 4.339 8.718 -1.743 1.00 96.94 127 ILE A O 1
ATOM 959 N N . GLY A 1 128 ? 4.930 9.753 -3.650 1.00 97.81 128 GLY A N 1
ATOM 960 C CA . GLY A 1 128 ? 3.647 10.409 -3.889 1.00 97.81 128 GLY A CA 1
ATOM 961 C C . GLY A 1 128 ? 2.503 9.408 -4.035 1.00 97.81 128 GLY A C 1
ATOM 962 O O . GLY A 1 128 ? 1.484 9.533 -3.355 1.00 97.81 128 GLY A O 1
ATOM 963 N N . GLY A 1 129 ? 2.686 8.359 -4.841 1.00 97.62 129 GLY A N 1
ATOM 964 C CA . GLY A 1 129 ? 1.697 7.295 -5.001 1.00 97.62 129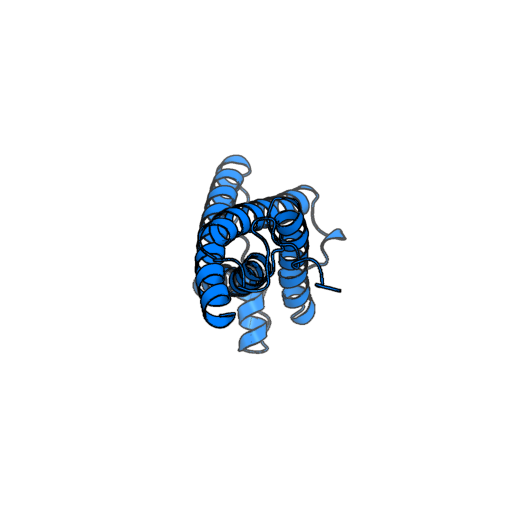 GLY A CA 1
ATOM 965 C C . GLY A 1 129 ? 1.409 6.562 -3.687 1.00 97.62 129 GLY A C 1
ATOM 966 O O . GLY A 1 129 ? 0.247 6.363 -3.323 1.00 97.62 129 GLY A O 1
ATOM 967 N N . LYS A 1 130 ? 2.453 6.227 -2.917 1.00 98.06 130 LYS A N 1
ATOM 968 C CA . LYS A 1 130 ? 2.306 5.564 -1.609 1.00 98.06 130 LYS A CA 1
ATOM 969 C C . LYS A 1 130 ? 1.650 6.468 -0.565 1.00 98.06 130 LYS A C 1
ATOM 971 O O . LYS A 1 130 ? 0.914 5.967 0.294 1.00 98.06 130 LYS A O 1
ATOM 976 N N . ALA A 1 131 ? 1.867 7.779 -0.653 1.00 98.56 131 ALA A N 1
ATOM 977 C CA . ALA A 1 131 ? 1.176 8.763 0.167 1.00 98.56 131 ALA A CA 1
ATOM 978 C C . ALA A 1 131 ? -0.312 8.837 -0.200 1.00 98.56 131 ALA A C 1
ATOM 980 O O . ALA A 1 131 ? -1.149 8.672 0.685 1.00 98.56 131 ALA A O 1
ATOM 981 N N . VAL A 1 132 ? -0.664 8.977 -1.484 1.00 98.75 132 VAL A N 1
ATOM 982 C CA . VAL A 1 132 ? -2.067 8.961 -1.946 1.00 98.75 132 VAL A CA 1
ATOM 983 C C . VAL A 1 132 ? -2.776 7.695 -1.468 1.00 98.75 132 VAL A C 1
ATOM 985 O O . VAL A 1 132 ? -3.819 7.779 -0.816 1.00 98.75 132 VAL A O 1
ATOM 988 N N . TYR A 1 133 ? -2.165 6.529 -1.699 1.00 98.81 133 TYR A N 1
ATOM 989 C CA . TYR A 1 133 ? -2.660 5.246 -1.206 1.00 98.81 133 TYR A CA 1
ATOM 990 C C . TYR A 1 133 ? -2.943 5.289 0.303 1.00 98.81 133 TYR A C 1
ATOM 992 O O . TYR A 1 133 ? -4.041 4.949 0.746 1.00 98.81 133 TYR A O 1
ATOM 1000 N N . SER A 1 134 ? -1.970 5.724 1.106 1.00 98.81 134 SER A N 1
ATOM 1001 C CA . SER A 1 134 ? -2.050 5.671 2.568 1.00 98.81 134 SER A CA 1
ATOM 1002 C C . SER A 1 134 ? -3.033 6.666 3.164 1.00 98.81 134 SER A C 1
ATOM 1004 O O . SER A 1 134 ? -3.730 6.331 4.122 1.00 98.81 134 SER A O 1
ATOM 1006 N N . PHE A 1 135 ? -3.128 7.868 2.601 1.00 98.75 135 PHE A N 1
ATOM 1007 C CA . PHE A 1 135 ? -4.061 8.887 3.070 1.00 98.75 135 PHE A CA 1
ATOM 1008 C C . PHE A 1 135 ? -5.506 8.528 2.731 1.00 98.75 135 PHE A C 1
ATOM 1010 O O . PHE A 1 135 ? -6.370 8.645 3.601 1.00 98.75 135 PHE A O 1
ATOM 1017 N N . VAL A 1 136 ? -5.766 8.006 1.528 1.00 98.81 136 VAL A N 1
ATOM 1018 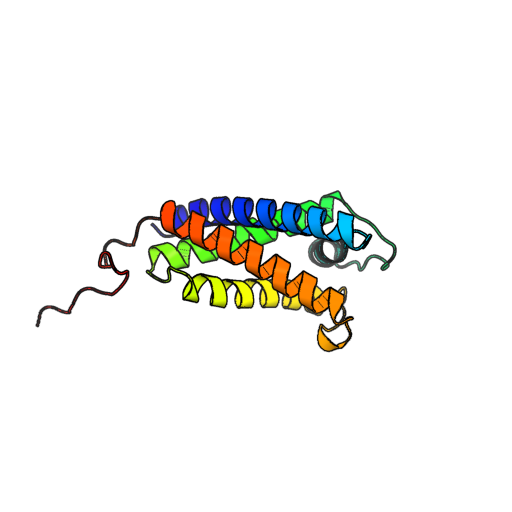C CA . VAL A 1 136 ? -7.101 7.516 1.154 1.00 98.81 136 VAL A CA 1
ATOM 1019 C C . VAL A 1 136 ? -7.473 6.287 1.983 1.00 98.81 136 VAL A C 1
ATOM 1021 O O . VAL A 1 136 ? -8.533 6.274 2.608 1.00 98.81 136 VAL A O 1
ATOM 1024 N N . THR A 1 137 ? -6.578 5.299 2.085 1.00 98.81 137 THR A N 1
ATOM 1025 C CA . THR A 1 137 ? -6.789 4.109 2.931 1.00 98.81 137 THR A CA 1
ATOM 1026 C C . THR A 1 137 ? -7.081 4.511 4.374 1.00 98.81 137 THR A C 1
ATOM 1028 O O . THR A 1 137 ? -8.027 4.014 4.976 1.00 98.81 137 THR A O 1
ATOM 1031 N N . GLY A 1 138 ? -6.304 5.442 4.936 1.00 98.50 138 GLY A N 1
ATOM 1032 C CA . GLY A 1 138 ? -6.493 5.933 6.296 1.00 98.50 138 GLY A CA 1
ATOM 1033 C C . GLY A 1 138 ? -7.830 6.644 6.490 1.00 98.50 138 GLY A C 1
ATOM 1034 O O . GLY A 1 138 ? -8.538 6.334 7.443 1.00 98.50 138 GLY A O 1
ATOM 1035 N N . ALA A 1 139 ? -8.215 7.535 5.574 1.00 98.62 139 ALA A N 1
ATOM 1036 C CA . ALA A 1 139 ? -9.486 8.256 5.642 1.00 98.62 139 ALA A CA 1
ATOM 1037 C C . ALA A 1 139 ? -10.708 7.328 5.530 1.00 98.62 139 ALA A C 1
ATOM 1039 O O . ALA A 1 139 ? -11.725 7.566 6.185 1.00 98.62 139 ALA A O 1
ATOM 1040 N N . VAL A 1 140 ? -10.615 6.271 4.717 1.00 98.75 140 VAL A N 1
ATOM 1041 C CA . VAL A 1 140 ? -11.672 5.261 4.573 1.00 98.75 140 VAL A CA 1
ATOM 1042 C C . VAL A 1 140 ? -11.701 4.332 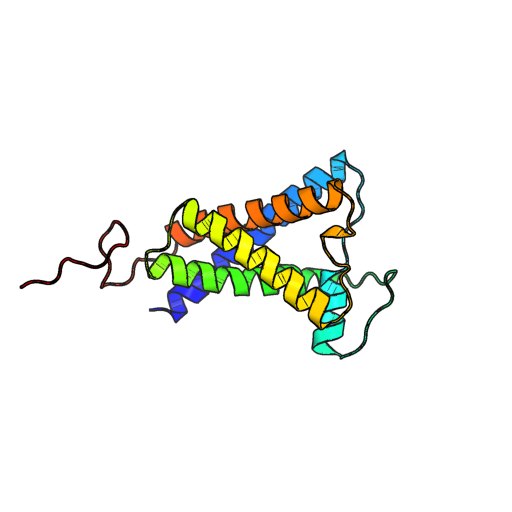5.791 1.00 98.75 140 VAL A C 1
ATOM 1044 O O . VAL A 1 140 ? -12.759 4.140 6.386 1.00 98.75 140 VAL A O 1
ATOM 1047 N N . ALA A 1 141 ? -10.554 3.809 6.234 1.00 98.44 141 ALA A N 1
ATOM 1048 C CA . ALA A 1 141 ? -10.464 2.947 7.416 1.00 98.44 141 ALA A CA 1
ATOM 1049 C C . ALA A 1 141 ? -10.934 3.669 8.689 1.00 98.44 141 ALA A C 1
ATOM 1051 O O . ALA A 1 141 ? -11.658 3.095 9.505 1.00 98.44 141 ALA A O 1
ATOM 1052 N N . ASP A 1 142 ? -10.596 4.953 8.836 1.00 97.56 142 ASP A N 1
ATOM 1053 C CA . ASP A 1 142 ? -11.012 5.758 9.981 1.00 97.56 142 ASP A CA 1
ATOM 1054 C C . ASP A 1 142 ? -12.527 5.999 10.035 1.00 97.56 142 ASP A C 1
ATOM 1056 O O . ASP A 1 142 ? -13.071 6.177 11.122 1.00 97.56 142 ASP A O 1
ATOM 1060 N N . ARG A 1 143 ? -13.223 5.909 8.897 1.00 97.19 143 ARG A N 1
ATOM 1061 C CA . ARG A 1 143 ? -14.690 5.948 8.846 1.00 97.19 143 ARG A CA 1
ATOM 1062 C C . ARG A 1 143 ? -15.338 4.577 9.012 1.00 97.19 143 ARG A C 1
ATOM 1064 O O . ARG A 1 143 ? -16.359 4.464 9.680 1.00 97.19 143 ARG A O 1
ATOM 1071 N N . LEU A 1 144 ? -14.774 3.535 8.403 1.00 96.62 144 LEU A N 1
ATOM 1072 C CA . LEU A 1 144 ? -15.405 2.211 8.362 1.00 96.62 144 LEU A CA 1
ATOM 1073 C C . LEU A 1 144 ? -15.179 1.385 9.634 1.00 96.62 144 LEU A C 1
ATOM 1075 O O . LEU A 1 144 ? -15.996 0.519 9.966 1.00 96.62 144 LEU A O 1
ATOM 1079 N N . VAL A 1 145 ? -14.064 1.590 10.334 1.00 97.44 145 VAL A N 1
ATOM 1080 C CA . VAL A 1 145 ? -13.657 0.743 11.461 1.00 97.44 145 VAL A CA 1
ATOM 1081 C C . VAL A 1 145 ? -14.099 1.360 12.797 1.00 97.44 145 VAL A C 1
ATOM 1083 O O . VAL A 1 145 ? -13.709 2.473 13.114 1.00 97.44 145 VAL A O 1
ATOM 1086 N N . PRO A 1 146 ? -14.891 0.682 13.635 1.00 95.44 146 PRO A N 1
ATOM 1087 C CA . PRO A 1 146 ? -15.186 1.151 14.982 1.00 95.44 146 PRO A CA 1
ATOM 1088 C C . PRO A 1 146 ? -13.940 1.075 15.861 1.00 95.44 146 PRO A C 1
ATOM 1090 O O . PRO A 1 146 ? -13.101 0.190 15.677 1.00 95.44 146 PRO A O 1
ATOM 1093 N N . LEU A 1 147 ? -13.841 1.980 16.832 1.00 94.06 147 LEU A N 1
ATOM 1094 C CA . LEU A 1 147 ? -12.845 1.861 17.893 1.00 94.06 147 LEU A CA 1
ATOM 1095 C C . LEU A 1 147 ? -13.093 0.592 18.712 1.00 94.06 147 LEU A C 1
ATOM 1097 O O . LEU A 1 147 ? -14.232 0.140 18.854 1.00 94.06 147 LEU A O 1
ATOM 1101 N N . ALA A 1 148 ? -12.019 0.020 19.247 1.00 91.88 148 ALA A N 1
ATOM 1102 C CA . ALA A 1 148 ? -12.130 -1.063 20.207 1.00 91.88 148 ALA A CA 1
ATOM 1103 C C . ALA A 1 148 ? -12.830 -0.573 21.501 1.00 91.88 148 ALA A C 1
ATOM 1105 O O . ALA A 1 148 ? -12.725 0.608 21.835 1.00 91.88 148 ALA A O 1
ATOM 1106 N N . PRO A 1 149 ? -13.555 -1.444 22.233 1.00 87.44 149 PRO A N 1
ATOM 1107 C CA . PRO A 1 149 ? -14.378 -1.045 23.382 1.00 87.44 149 PRO A CA 1
ATOM 1108 C C . PRO A 1 149 ? -13.583 -0.433 24.537 1.00 87.44 149 PRO A C 1
ATOM 1110 O O . PRO A 1 149 ? -14.129 0.318 25.336 1.00 87.44 149 PRO A O 1
ATOM 1113 N N . ASP A 1 150 ? -12.294 -0.754 24.623 1.00 87.94 150 ASP A N 1
ATOM 1114 C CA . ASP A 1 150 ? -11.341 -0.230 25.598 1.00 87.94 150 ASP A CA 1
ATOM 1115 C C . ASP A 1 150 ? -10.768 1.139 25.199 1.00 87.94 150 ASP A C 1
ATOM 1117 O O . ASP A 1 150 ? -9.817 1.602 25.824 1.00 87.94 150 ASP A O 1
ATOM 1121 N N . ARG A 1 151 ? -11.296 1.790 24.155 1.00 87.69 151 ARG A N 1
ATOM 1122 C CA . ARG A 1 151 ? -10.820 3.089 23.666 1.00 87.69 151 ARG A CA 1
ATOM 1123 C C . ARG A 1 151 ? -11.863 4.182 23.848 1.00 87.69 151 ARG A C 1
ATOM 1125 O O . ARG A 1 151 ? -13.050 3.988 23.606 1.00 87.69 151 ARG A O 1
ATOM 1132 N N . THR A 1 152 ? -11.397 5.361 24.247 1.00 86.62 152 THR A N 1
ATOM 1133 C CA . THR A 1 152 ? -12.194 6.593 24.285 1.00 86.62 152 THR A CA 1
ATOM 1134 C C . THR A 1 152 ? -12.518 7.064 22.862 1.00 86.62 152 THR A C 1
ATOM 1136 O O . THR A 1 152 ? -11.827 6.663 21.925 1.00 86.62 152 THR A O 1
ATOM 1139 N N . PRO A 1 153 ? -13.485 7.980 22.659 1.00 82.19 153 PRO A N 1
ATOM 1140 C CA . PRO A 1 153 ? -13.766 8.548 21.336 1.00 82.19 153 PRO A CA 1
ATOM 1141 C C . PRO A 1 153 ? -12.560 9.218 20.655 1.00 82.19 153 PRO A C 1
ATOM 1143 O O . PRO A 1 153 ? -12.513 9.284 19.429 1.00 82.19 153 PRO A O 1
ATOM 1146 N N . SER A 1 154 ? -11.566 9.677 21.427 1.00 82.62 154 SER A N 1
ATOM 1147 C CA . SER A 1 154 ? -10.307 10.225 20.903 1.00 82.62 154 SER A CA 1
ATOM 1148 C C . SER A 1 154 ? -9.256 9.155 20.567 1.00 82.62 154 SER A C 1
ATOM 1150 O O . SER A 1 154 ? -8.187 9.488 20.062 1.00 82.62 154 SER A O 1
ATOM 1152 N N . GLY A 1 155 ? -9.540 7.873 20.820 1.00 81.56 155 GLY A N 1
ATOM 1153 C CA . GLY A 1 155 ? -8.652 6.734 20.564 1.00 81.56 155 GLY A CA 1
ATOM 1154 C C . GLY A 1 155 ? -7.685 6.397 21.708 1.00 81.56 155 GLY A C 1
ATOM 1155 O O . GLY A 1 155 ? -6.928 5.426 21.600 1.00 81.56 155 GLY A O 1
ATOM 1156 N N . SER A 1 156 ? -7.706 7.157 22.809 1.00 85.69 156 SER A N 1
ATOM 1157 C CA . SER A 1 156 ? -6.870 6.910 23.991 1.00 85.69 156 SER A CA 1
ATOM 1158 C C . SER A 1 156 ? -7.429 5.792 24.878 1.00 85.69 156 SER A C 1
ATOM 1160 O O . SER A 1 156 ? -8.599 5.426 24.778 1.00 85.69 156 SER A O 1
ATOM 1162 N N . ALA A 1 157 ? -6.594 5.230 25.754 1.00 83.44 157 ALA A N 1
ATOM 1163 C CA . ALA A 1 157 ? -7.077 4.339 26.805 1.00 83.44 157 ALA A CA 1
ATOM 1164 C C . ALA A 1 157 ? -7.864 5.147 27.861 1.00 83.44 157 ALA A C 1
ATOM 1166 O O . ALA A 1 157 ? -7.490 6.292 28.143 1.00 83.44 157 ALA A O 1
ATOM 1167 N N . PRO A 1 158 ? -8.931 4.588 28.459 1.00 80.62 158 PRO A N 1
ATOM 1168 C CA . PRO A 1 158 ? -9.638 5.236 29.550 1.00 80.62 158 PRO A CA 1
ATOM 1169 C C . PRO A 1 158 ? -8.705 5.419 30.758 1.00 80.62 158 PRO A C 1
ATOM 1171 O O . PRO A 1 158 ? -7.818 4.589 30.987 1.00 80.62 158 PRO A O 1
ATOM 1174 N N . PRO A 1 159 ? -8.890 6.489 31.551 1.00 81.25 159 PRO A N 1
ATOM 1175 C CA . PRO A 1 159 ? -8.123 6.678 32.774 1.00 81.25 159 PRO A CA 1
ATOM 1176 C C . PRO A 1 159 ? -8.339 5.480 33.707 1.00 81.25 159 PRO A C 1
ATOM 1178 O O . PRO A 1 159 ? -9.471 5.038 33.917 1.00 81.25 159 PRO A O 1
ATOM 1181 N N . ARG A 1 160 ? -7.249 4.940 34.269 1.00 81.50 160 ARG A N 1
ATOM 1182 C CA . ARG A 1 160 ? -7.341 3.890 35.291 1.00 81.50 160 ARG A CA 1
ATOM 1183 C C . ARG A 1 160 ? -8.094 4.459 36.493 1.00 81.50 160 ARG A C 1
ATOM 1185 O O . ARG A 1 160 ? -7.634 5.436 37.083 1.00 81.50 160 ARG A O 1
ATOM 1192 N N . ARG A 1 161 ? -9.235 3.857 36.844 1.00 77.56 161 ARG A N 1
ATOM 1193 C CA . ARG A 1 161 ? -9.888 4.124 38.131 1.00 77.56 161 ARG A CA 1
ATOM 1194 C C . ARG A 1 161 ? -8.914 3.667 39.222 1.00 77.56 161 ARG A C 1
ATOM 1196 O O . ARG A 1 161 ? -8.487 2.514 39.190 1.00 77.56 161 ARG A O 1
ATOM 1203 N N . ARG A 1 162 ? -8.477 4.609 40.059 1.00 69.56 162 ARG A N 1
ATOM 1204 C CA . ARG A 1 162 ? -7.697 4.336 41.271 1.00 69.56 162 ARG A CA 1
ATOM 1205 C C . ARG A 1 162 ? -8.629 3.883 42.380 1.00 69.56 162 ARG A C 1
ATOM 1207 O O . ARG A 1 162 ? -9.787 4.358 42.367 1.00 69.56 162 ARG A O 1
#

Sequence (162 aa):
MLGRAALRGALAGLAGTAAMTLAEKVEQSVTHRPNSYVPGRTLTALTTRRRLPGSARPPVRNHLMHWGTGALVGALRGVWSASGLRGWRASAWHTSVRLATDQTLENATGVGAPPWTWSRQDQVVDIGGKAVYSFVTGAVADRLVPLAPDRTPSGSAPPRRR

Radius of gyration: 17.39 Å; chains: 1; bounding box: 35×34×62 Å

=== Feature glossary ===
The features interleaved in this record are:

— What the protein is —

Sequence gives the chain of amino acids in standard one-letter code (A=alanine, C=cysteine, …, Y=tyrosine), read N→C. It is the only feature that is directly encoded by the gene; all structural features are derived from the folded form of this sequence.

Database cross-references. InterPro integrates a dozen domain/family signature databases into unified entries with residue-range hits. GO terms attach function/process/location labels with evidence codes. CATH codes position the fold in a four-level structural taxonomy. Organism is the NCBI-taxonomy species name.

— Where its atoms are —

Atomic coordinates in PDBx/mmCIF format — the same representation the Protein Data Bank distributes. Each line of the _atom_site loop places one backbone atom in Cartesian space (units: ångströms, origin: arbitrary).

The six renders are orthographic views along the three Cartesian axes in both directions. Representation (cartoon, sticks, or surface) and color scheme (sequence-rainbow or by-chain) vary across proteins so the training set covers all the common visualization conventions.

— Local backbone conformation —

Eight-state secondary structure (DSSP): H is the canonical α-helix, G the tighter 3₁₀-helix, I the wider π-helix; E/B are β-structure, T and S are turns and bends, and '-' is everything else. DSSP derives these from the pattern of main-chain N–H···O=C hydrogen bonds, not from the sequence.

P-SEA three-state annotation labels each residue as helix, strand, or coil based purely on the geometry of the Cα trace. It serves as a fallback when the full backbone (and thus DSSP) is unavailable.

The φ/ψ torsion pair specifies the backbone conformation at each residue. φ rotates about the N–Cα bond, ψ about the Cα–C bond. Steric clashes forbid most of the (φ, ψ) plane — the allowed regions (α-helix basin, β-sheet basin, left-handed helix) are the Ramachandran-allowed regions.

— Global shape and packing —

The geometric summary reports three shape descriptors. Rg (radius of gyration) measures how spread out the Cα atoms are about their centre of mass; compact globular proteins have small Rg, elongated or unfolded ones large. Cα contacts (<8 Å, |i−j|>4) count long-range residue pairs in spatial proximity — high for tightly packed folds, near zero for rods or random coil. The bounding-box extents give the protein's footprint along x, y, z in Å.

Solvent-accessible surface area (SASA) is the area in Å² traced out by the centre of a 1.4 Å probe sphere (a water molecule) rolled over the protein's van der Waals surface (Shrake–Rupley / Lee–Richards construction). Buried residues have near-zero SASA; fully exposed residues can exceed 200 Å². The total SASA scales roughly with the number of surface residues.

The contact map is a binary N×N matrix image: pixel (i, j) is dark where Cα_i and Cα_j are within 8 Å and |i−j|>4. Because the |i−j|>4 filter removes local helical contacts, off-diagonal stripes parallel to the main diagonal indicate parallel β-sheets; stripes perpendicular to it indicate antiparallel β-sheets. The Ramachandran plot scatters every residue's (φ, ψ) pair against the sterically allowed regions. The PAE heatmap renders the predicted-aligned-error matrix.

— Structural neighborhood —

3Di is Foldseek's structural alphabet. Each residue is assigned one of twenty discrete states based on how its Cα sits relative to its spatial (not sequential) neighbors. Aligning 3Di strings finds structural homologs roughly as well as full 3D superposition, but orders of magnitude faster.

Nearest PDB neighbors are the top structural matches found by Foldseek when searching this structure against the entire Protein Data Bank. Each hit reports a TM-score (0 to 1; >0.5 almost always implies the same fold) and an E-value. These are *structural* homologs — they may share no detectable sequence similarity.

— Confidence and disorder —

For AlphaFold models, the B-factor field carries pLDDT — the model's own estimate of local accuracy on a 0–100 scale. Regions with pLDDT<50 should be treated as essentially unmodeled; they often correspond to intrinsically disordered segments.

Crystallographic B-factors measure how much each atom's electron density is smeared out, in Å². They rise in mobile loops and surface residues and fall in the buried interior. In AlphaFold models this column is repurposed to hold pLDDT instead.

Predicted aligned error is AlphaFold's pairwise confidence. Unlike pLDDT (per-residue), PAE is per-residue-pair and captures whether two parts of the structure are correctly placed relative to each other. Units are ångströms of expected positional error.